Protein AF-A0A6P0STB6-F1 (afdb_monomer_lite)

Radius of gyration: 14.73 Å; chains: 1; bounding box: 41×24×38 Å

Foldseek 3Di:
DDPPPDQDEDEPPDQWDLDPVRDTDRGQKYKYQCLVLLVCVVVDVPSVVVSVVSVVVVVVCLVVLQWAFAADDNRMTMIGGNDHHDPVRVVVVVVVVVVSVD

pLDDT: mean 72.85, std 17.24, range [38.47, 94.75]

Structure (mmCIF, N/CA/C/O backbone):
data_AF-A0A6P0STB6-F1
#
_entry.id   AF-A0A6P0STB6-F1
#
loop_
_atom_site.group_PDB
_atom_site.id
_atom_site.type_symbol
_atom_site.label_atom_id
_atom_site.label_alt_id
_atom_site.label_comp_id
_atom_site.label_asym_id
_atom_site.label_entity_id
_atom_site.label_seq_id
_atom_site.pdbx_PDB_ins_code
_atom_site.Cartn_x
_atom_site.Cartn_y
_atom_site.Cartn_z
_atom_site.occupancy
_atom_site.B_iso_or_equiv
_atom_site.auth_seq_id
_atom_site.auth_comp_id
_atom_site.auth_asym_id
_atom_site.auth_atom_id
_atom_site.pdbx_PDB_model_num
ATOM 1 N N . PRO A 1 1 ? -28.594 -15.316 14.612 1.00 51.12 1 PRO A N 1
ATOM 2 C CA . PRO A 1 1 ? -27.205 -14.855 14.845 1.00 51.12 1 PRO A CA 1
ATOM 3 C C . PRO A 1 1 ? -26.216 -15.723 14.052 1.00 51.12 1 PRO A C 1
ATOM 5 O O . PRO A 1 1 ? -25.887 -16.825 14.477 1.00 51.12 1 PRO A O 1
ATOM 8 N N . HIS A 1 2 ? -25.800 -15.251 12.875 1.00 38.47 2 HIS A N 1
ATOM 9 C CA . HIS A 1 2 ? -24.812 -15.935 12.040 1.00 38.47 2 HIS A CA 1
ATOM 10 C C . HIS A 1 2 ? -23.560 -15.068 11.961 1.00 38.47 2 HIS A C 1
ATOM 12 O O . HIS A 1 2 ? -23.497 -14.092 11.220 1.00 38.47 2 HIS A O 1
ATOM 18 N N . LEU A 1 3 ? -22.584 -15.420 12.796 1.00 46.09 3 LEU A N 1
ATOM 19 C CA . LEU A 1 3 ? -21.242 -14.857 12.808 1.00 46.09 3 LEU A CA 1
ATOM 20 C C . LEU A 1 3 ? -20.485 -15.429 11.598 1.00 46.09 3 LEU A C 1
ATOM 22 O O . LEU A 1 3 ? -19.781 -16.430 11.695 1.00 46.09 3 LEU A O 1
ATOM 26 N N . SER A 1 4 ? -20.683 -14.839 10.422 1.00 46.81 4 SER A N 1
ATOM 27 C CA . SER A 1 4 ? -19.830 -15.128 9.272 1.00 46.81 4 SER A CA 1
ATOM 28 C C . SER A 1 4 ? -18.551 -14.314 9.435 1.00 46.81 4 SER A C 1
ATOM 30 O O . SER A 1 4 ? -18.459 -13.180 8.981 1.00 46.81 4 SER A O 1
ATOM 32 N N . GLY A 1 5 ? -17.565 -14.878 10.134 1.00 40.72 5 GLY A N 1
ATOM 33 C CA . GLY A 1 5 ? -16.202 -14.345 10.215 1.00 40.72 5 GLY A CA 1
ATOM 34 C C . GLY A 1 5 ? -15.451 -14.475 8.884 1.00 40.72 5 GLY A C 1
ATOM 35 O O . GLY A 1 5 ? -14.338 -14.997 8.851 1.00 40.72 5 GLY A O 1
ATOM 36 N N . ARG A 1 6 ? -16.071 -14.069 7.769 1.00 53.41 6 ARG A N 1
ATOM 37 C CA . ARG A 1 6 ? -15.435 -14.047 6.453 1.00 53.41 6 ARG A CA 1
ATOM 38 C C . ARG A 1 6 ? -14.470 -12.870 6.411 1.00 53.41 6 ARG A C 1
ATOM 40 O O . ARG A 1 6 ? -14.876 -11.721 6.317 1.00 53.41 6 ARG A O 1
ATOM 47 N N . ARG A 1 7 ? -13.174 -13.174 6.486 1.00 52.75 7 ARG A N 1
ATOM 48 C CA . ARG A 1 7 ? -12.123 -12.234 6.091 1.00 52.75 7 ARG A CA 1
ATOM 49 C C . ARG A 1 7 ? -12.236 -12.033 4.584 1.00 52.75 7 ARG A C 1
ATOM 51 O O . ARG A 1 7 ? -11.955 -12.953 3.819 1.00 52.75 7 ARG A O 1
ATOM 58 N N . GLU A 1 8 ? -12.685 -10.858 4.174 1.00 51.12 8 GLU A N 1
ATOM 59 C CA . GLU A 1 8 ? -12.793 -10.488 2.767 1.00 51.12 8 GLU A CA 1
ATOM 60 C C . GLU A 1 8 ? -11.495 -9.821 2.317 1.00 51.12 8 GLU A C 1
ATOM 62 O O . GLU A 1 8 ? -11.004 -8.885 2.946 1.00 51.12 8 GLU A O 1
ATOM 67 N N . ILE A 1 9 ? -10.913 -10.352 1.243 1.00 50.38 9 ILE A N 1
ATOM 68 C CA . ILE A 1 9 ? -9.679 -9.861 0.637 1.00 50.38 9 ILE A CA 1
ATOM 69 C C . ILE A 1 9 ? -10.053 -9.293 -0.729 1.00 50.38 9 ILE A C 1
ATOM 71 O O . ILE A 1 9 ? -10.452 -10.046 -1.620 1.00 50.38 9 ILE A O 1
ATOM 75 N N . ILE A 1 10 ? -9.905 -7.981 -0.912 1.00 54.44 10 ILE A N 1
ATOM 76 C CA . ILE A 1 10 ? -10.148 -7.335 -2.208 1.00 54.44 10 ILE A CA 1
ATOM 77 C C . ILE A 1 10 ? -8.823 -7.059 -2.914 1.00 54.44 10 ILE A C 1
ATOM 79 O O . ILE A 1 10 ? -7.865 -6.565 -2.312 1.00 54.44 10 ILE A O 1
ATOM 83 N N . ARG A 1 11 ? -8.782 -7.379 -4.215 1.00 50.66 11 ARG A N 1
ATOM 84 C CA . ARG A 1 11 ? -7.720 -6.929 -5.121 1.00 50.66 11 ARG A CA 1
ATOM 85 C C . ARG A 1 11 ? -7.881 -5.434 -5.368 1.00 50.66 11 ARG A C 1
ATOM 87 O O . ARG A 1 11 ? -8.948 -5.021 -5.806 1.00 50.66 11 ARG A O 1
ATOM 94 N N . LEU A 1 12 ? -6.812 -4.675 -5.125 1.00 51.72 12 LEU A N 1
ATOM 95 C CA . LEU A 1 12 ? -6.715 -3.206 -5.076 1.00 51.72 12 LEU A CA 1
ATOM 96 C C . LEU A 1 12 ? -7.043 -2.443 -6.386 1.00 51.72 12 LEU A C 1
ATOM 98 O O . LEU A 1 12 ? -6.317 -1.543 -6.793 1.00 51.72 12 LEU A O 1
ATOM 102 N N . ALA A 1 13 ? -8.129 -2.785 -7.074 1.00 49.31 13 ALA A N 1
ATOM 103 C CA . ALA A 1 13 ? -8.785 -1.868 -8.003 1.00 49.31 13 ALA A CA 1
ATOM 104 C C . ALA A 1 13 ? -9.747 -0.927 -7.251 1.00 49.31 13 ALA A C 1
ATOM 106 O O . ALA A 1 13 ? -9.927 0.204 -7.682 1.00 49.31 13 ALA A O 1
ATOM 107 N N . ASP A 1 14 ? -10.279 -1.373 -6.105 1.00 53.72 14 ASP A N 1
ATOM 108 C CA . ASP A 1 14 ? -11.085 -0.590 -5.166 1.00 53.72 14 ASP A CA 1
ATOM 109 C C . ASP A 1 14 ? -10.829 -1.085 -3.729 1.00 53.72 14 ASP A C 1
ATOM 111 O O . ASP A 1 14 ? -10.785 -2.288 -3.485 1.00 53.72 14 ASP A O 1
ATOM 115 N N . LEU A 1 15 ? -10.661 -0.178 -2.755 1.00 57.66 15 LEU A N 1
ATOM 116 C CA . LEU A 1 15 ? -10.573 -0.514 -1.309 1.00 57.66 15 LEU A CA 1
ATOM 117 C C . LEU A 1 15 ? -11.953 -0.674 -0.650 1.00 57.66 15 LEU A C 1
ATOM 119 O O . LEU A 1 15 ? -12.095 -0.685 0.575 1.00 57.66 15 LEU A O 1
ATOM 123 N N . GLN A 1 16 ? -12.983 -0.715 -1.478 1.00 53.59 16 GLN A N 1
ATOM 124 C CA . GLN A 1 16 ? -14.361 -0.528 -1.093 1.00 53.59 16 GLN A CA 1
ATOM 125 C C . GLN A 1 16 ? -15.153 -1.741 -1.565 1.00 53.59 16 GLN A C 1
ATOM 127 O O . GLN A 1 16 ? -15.199 -2.039 -2.756 1.00 53.59 16 GLN A O 1
ATOM 132 N N . LEU A 1 17 ? -15.761 -2.448 -0.615 1.00 49.09 17 LEU A N 1
ATOM 133 C CA . LEU A 1 17 ? -16.763 -3.463 -0.903 1.00 49.09 17 LEU A CA 1
ATOM 134 C C . LEU A 1 17 ? -18.141 -2.838 -0.743 1.00 49.09 17 LEU A C 1
ATOM 136 O O . LEU A 1 17 ? -18.371 -2.100 0.213 1.00 49.09 17 LEU A O 1
ATOM 140 N N . ARG A 1 18 ? -19.078 -3.200 -1.614 1.00 45.75 18 ARG A N 1
ATOM 141 C CA . ARG A 1 18 ? -20.496 -3.016 -1.327 1.00 45.75 18 ARG A CA 1
ATOM 142 C C . ARG A 1 18 ? -21.022 -4.278 -0.648 1.00 45.75 18 ARG A C 1
ATOM 144 O O . ARG A 1 18 ? -21.012 -5.333 -1.275 1.00 45.75 18 ARG A O 1
ATOM 151 N N . ASN A 1 19 ? -21.408 -4.180 0.622 1.00 55.84 19 ASN A N 1
ATOM 152 C CA . ASN A 1 19 ? -21.944 -5.320 1.371 1.00 55.84 19 ASN A CA 1
ATOM 153 C C . ASN A 1 19 ? -23.375 -5.669 0.912 1.00 55.84 19 ASN A C 1
ATOM 155 O O . ASN A 1 19 ? -23.983 -4.930 0.135 1.00 55.84 19 ASN A O 1
ATOM 159 N N . ASP A 1 20 ? -23.930 -6.775 1.418 1.00 54.22 20 ASP A N 1
ATOM 160 C CA . ASP A 1 20 ? -25.287 -7.246 1.076 1.00 54.22 20 ASP A CA 1
ATOM 161 C C . ASP A 1 20 ? -26.395 -6.222 1.410 1.00 54.22 20 ASP A C 1
ATOM 163 O O . ASP A 1 20 ? -27.482 -6.268 0.836 1.00 54.22 20 ASP A O 1
ATOM 167 N N . ASN A 1 21 ? -26.104 -5.252 2.286 1.00 53.88 21 ASN A N 1
ATOM 168 C CA . ASN A 1 21 ? -26.994 -4.144 2.645 1.00 53.88 21 ASN A CA 1
ATOM 169 C C . ASN A 1 21 ? -26.839 -2.915 1.725 1.00 53.88 21 ASN A C 1
ATOM 171 O O . ASN A 1 21 ? -27.506 -1.901 1.925 1.00 53.88 21 ASN A O 1
ATOM 175 N N . GLY A 1 22 ? -25.970 -2.975 0.712 1.00 51.44 22 GLY A N 1
ATOM 176 C CA . GLY A 1 22 ? -25.721 -1.877 -0.222 1.00 51.44 22 GLY A CA 1
ATOM 177 C C . GLY A 1 22 ? -24.752 -0.802 0.290 1.00 51.44 22 GLY A C 1
ATOM 178 O O . GLY A 1 22 ? -24.543 0.195 -0.413 1.00 51.44 22 GLY A O 1
ATOM 179 N N . GLU A 1 23 ? -24.142 -0.991 1.462 1.00 44.56 23 GLU A N 1
ATOM 180 C CA . GLU A 1 23 ? -23.215 -0.041 2.080 1.00 44.56 23 GLU A CA 1
ATOM 181 C C . GLU A 1 23 ? -21.793 -0.242 1.572 1.00 44.56 23 GLU A C 1
ATOM 183 O O . GLU A 1 23 ? -21.317 -1.366 1.410 1.00 44.56 23 GLU A O 1
ATOM 188 N N . VAL A 1 24 ? -21.095 0.871 1.363 1.00 57.66 24 VAL A N 1
ATOM 189 C CA . VAL A 1 24 ? -19.686 0.867 0.990 1.00 57.66 24 VAL A CA 1
ATOM 190 C C . VAL A 1 24 ? -18.837 0.741 2.252 1.00 57.66 24 VAL A C 1
ATOM 192 O O . VAL A 1 24 ? -18.670 1.704 3.001 1.00 57.66 24 VAL A O 1
ATOM 195 N N . VAL A 1 25 ? -18.296 -0.450 2.489 1.00 57.97 25 VAL A N 1
ATOM 196 C CA . VAL A 1 25 ? -17.438 -0.755 3.635 1.00 57.97 25 VAL A CA 1
ATOM 197 C C . VAL A 1 25 ? -15.983 -0.911 3.201 1.00 57.97 25 VAL A C 1
ATOM 199 O O . VAL A 1 25 ? -15.660 -1.551 2.200 1.00 57.97 25 VAL A O 1
ATOM 202 N N . LYS A 1 26 ? -15.083 -0.293 3.974 1.00 66.75 26 LYS A N 1
ATOM 203 C CA . LYS A 1 26 ? -13.636 -0.490 3.836 1.00 66.75 26 LYS A CA 1
ATOM 204 C C . LYS A 1 26 ? -13.266 -1.850 4.415 1.00 66.75 26 LYS A C 1
ATOM 206 O O . LYS A 1 26 ? -13.550 -2.087 5.590 1.00 66.75 26 LYS 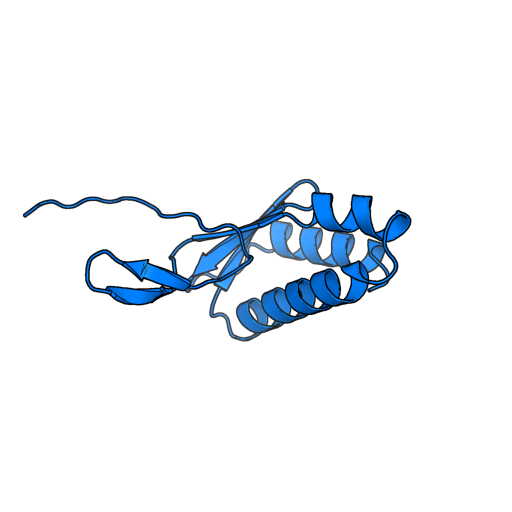A O 1
ATOM 211 N N . VAL A 1 27 ? -12.611 -2.686 3.617 1.00 74.12 27 VAL A N 1
ATOM 212 C CA . VAL A 1 27 ? -12.236 -4.052 4.008 1.00 74.12 27 VAL A CA 1
ATOM 213 C C . VAL A 1 27 ? -11.112 -4.094 5.035 1.00 74.12 27 VAL A C 1
ATOM 215 O O . VAL A 1 27 ? -10.246 -3.219 5.060 1.00 74.12 27 VAL A O 1
ATOM 218 N N . ASP A 1 28 ? -11.102 -5.140 5.858 1.00 78.38 28 ASP A N 1
ATOM 219 C CA . ASP A 1 28 ? -10.067 -5.342 6.877 1.00 78.38 28 ASP A CA 1
ATOM 220 C C . ASP A 1 28 ? -8.703 -5.680 6.267 1.00 78.38 28 ASP A C 1
ATOM 222 O O . ASP A 1 28 ? -7.676 -5.284 6.815 1.00 78.38 28 ASP A O 1
ATOM 226 N N . TYR A 1 29 ? -8.691 -6.376 5.124 1.00 78.94 29 TYR A N 1
ATOM 227 C CA . TYR A 1 29 ? -7.480 -6.768 4.408 1.00 78.94 29 TYR A CA 1
ATOM 228 C C . TYR A 1 29 ? -7.561 -6.374 2.937 1.00 78.94 29 TYR A C 1
ATOM 230 O O . TYR A 1 29 ? -8.572 -6.590 2.269 1.00 78.94 29 TYR A O 1
ATOM 238 N N . ALA A 1 30 ? -6.460 -5.851 2.413 1.00 82.81 30 ALA A N 1
ATOM 239 C CA . ALA A 1 30 ? -6.350 -5.459 1.018 1.00 82.81 30 ALA A CA 1
ATOM 240 C C . ALA A 1 30 ? -5.089 -6.063 0.395 1.00 82.81 30 ALA A C 1
ATOM 242 O O . ALA A 1 30 ? -4.034 -6.086 1.031 1.00 82.81 30 ALA A O 1
ATOM 243 N N . ILE A 1 31 ? -5.195 -6.558 -0.842 1.00 82.12 31 ILE A N 1
ATOM 244 C CA . ILE A 1 31 ? -4.050 -7.083 -1.596 1.00 82.12 31 ILE A CA 1
ATOM 245 C C . ILE A 1 31 ? -3.838 -6.268 -2.866 1.00 82.12 31 ILE A C 1
ATOM 247 O O . ILE A 1 31 ? -4.741 -6.168 -3.700 1.00 82.12 31 ILE A O 1
ATOM 251 N N . ALA A 1 32 ? -2.627 -5.743 -3.047 1.00 82.81 32 ALA A N 1
ATOM 252 C CA . ALA A 1 32 ? -2.178 -5.147 -4.304 1.00 82.81 32 ALA A CA 1
ATOM 253 C C . ALA A 1 32 ? -1.197 -6.087 -5.007 1.00 82.81 32 ALA A C 1
ATOM 255 O O . ALA A 1 32 ? -0.183 -6.452 -4.427 1.00 82.81 32 ALA A O 1
ATOM 256 N N . ASP A 1 33 ? -1.483 -6.455 -6.255 1.00 80.69 33 ASP A N 1
ATOM 257 C CA . ASP A 1 33 ? -0.557 -7.189 -7.124 1.00 80.69 33 ASP A CA 1
ATOM 258 C C . ASP A 1 33 ? 0.060 -6.201 -8.121 1.00 80.69 33 ASP A C 1
ATOM 260 O O . ASP A 1 33 ? -0.593 -5.751 -9.067 1.00 80.69 33 ASP A O 1
ATOM 264 N N . LEU A 1 34 ? 1.312 -5.828 -7.858 1.00 77.44 34 LEU A N 1
ATOM 265 C CA . LEU A 1 34 ? 2.103 -4.906 -8.670 1.00 77.44 34 LEU A CA 1
ATOM 266 C C . LEU A 1 34 ? 2.995 -5.647 -9.672 1.00 77.44 34 LEU A C 1
ATOM 268 O O . LEU A 1 34 ? 3.439 -5.049 -10.653 1.00 77.44 34 LEU A O 1
ATOM 272 N N . TRP A 1 35 ? 3.202 -6.952 -9.478 1.00 71.50 35 TRP A N 1
ATOM 273 C CA . TRP A 1 35 ? 4.004 -7.791 -10.367 1.00 71.50 35 TRP A CA 1
ATOM 274 C C . TRP A 1 35 ? 3.437 -7.808 -11.785 1.00 71.50 35 TRP A C 1
ATOM 276 O O . TRP A 1 35 ? 4.162 -7.663 -12.775 1.00 71.50 35 TRP A O 1
ATOM 286 N N . ARG A 1 36 ? 2.106 -7.905 -11.897 1.00 60.22 36 ARG A N 1
ATOM 287 C CA . ARG A 1 36 ? 1.437 -7.848 -13.199 1.00 60.22 36 ARG A CA 1
ATOM 288 C C . ARG A 1 36 ? 1.677 -6.499 -13.884 1.00 60.22 36 ARG A C 1
ATOM 290 O O . ARG A 1 36 ? 1.966 -6.478 -15.074 1.00 60.22 36 ARG A O 1
ATOM 297 N N . LEU A 1 37 ? 1.616 -5.390 -13.149 1.00 61.34 37 LEU A N 1
ATOM 298 C CA . LEU A 1 37 ? 1.768 -4.042 -13.708 1.00 61.34 37 LEU A CA 1
ATOM 299 C C . LEU A 1 37 ? 3.196 -3.761 -14.199 1.00 61.34 37 LEU A C 1
ATOM 301 O O . LEU A 1 37 ? 3.352 -3.169 -15.264 1.00 61.34 37 LEU A O 1
ATOM 305 N N . GLN A 1 38 ? 4.222 -4.256 -13.498 1.00 62.84 38 GLN A N 1
ATOM 306 C CA . GLN A 1 38 ? 5.621 -4.156 -13.935 1.00 62.84 38 GLN A CA 1
ATOM 307 C C . GLN A 1 38 ? 5.848 -4.869 -15.280 1.00 62.84 38 GLN A C 1
ATOM 309 O O . GLN A 1 38 ? 6.479 -4.326 -16.185 1.00 62.84 38 GLN A O 1
ATOM 314 N N . ARG A 1 39 ? 5.273 -6.066 -15.464 1.00 62.91 39 ARG A N 1
ATOM 315 C CA . ARG A 1 39 ? 5.441 -6.851 -16.700 1.00 62.91 39 ARG A CA 1
ATOM 316 C C . ARG A 1 39 ? 4.759 -6.218 -17.920 1.00 62.91 39 ARG A C 1
ATOM 318 O O . ARG A 1 39 ? 5.226 -6.415 -19.039 1.00 62.91 39 ARG A O 1
ATOM 325 N N . TYR A 1 40 ? 3.681 -5.456 -17.715 1.00 55.84 40 TYR A N 1
ATOM 326 C CA . TYR A 1 40 ? 2.954 -4.771 -18.792 1.00 55.84 40 TYR A CA 1
ATOM 327 C C . TYR A 1 40 ? 3.474 -3.357 -19.102 1.00 55.84 40 TYR A C 1
ATOM 329 O O . TYR A 1 40 ? 3.211 -2.872 -20.201 1.00 55.84 40 TYR A O 1
ATOM 337 N N . GLN A 1 41 ? 4.275 -2.720 -18.233 1.00 52.06 41 GLN A N 1
ATOM 338 C CA . GLN A 1 41 ? 4.883 -1.410 -18.531 1.00 52.06 41 GLN A CA 1
ATOM 339 C C . GLN A 1 41 ? 5.764 -1.418 -19.790 1.00 52.06 41 GLN A C 1
ATOM 341 O O . GLN A 1 41 ? 5.770 -0.441 -20.537 1.00 52.06 41 GLN A O 1
ATOM 346 N N . ILE A 1 42 ? 6.452 -2.529 -20.069 1.00 51.56 42 ILE A N 1
ATOM 347 C CA . ILE A 1 42 ? 7.250 -2.695 -21.296 1.00 51.56 42 ILE A CA 1
ATOM 348 C C . ILE A 1 42 ? 6.340 -2.746 -22.540 1.00 51.56 42 ILE A C 1
ATOM 350 O O . ILE A 1 42 ? 6.738 -2.320 -23.622 1.00 51.56 42 ILE A O 1
ATOM 354 N N . ALA A 1 43 ? 5.102 -3.231 -22.391 1.00 45.19 43 ALA A N 1
ATOM 355 C CA . ALA A 1 43 ? 4.157 -3.433 -23.488 1.00 45.19 43 ALA A CA 1
ATOM 356 C C . ALA A 1 43 ? 3.192 -2.250 -23.711 1.00 45.19 43 ALA A C 1
ATOM 358 O O . ALA A 1 43 ? 2.686 -2.090 -24.820 1.00 45.19 43 ALA A O 1
ATOM 359 N N . PH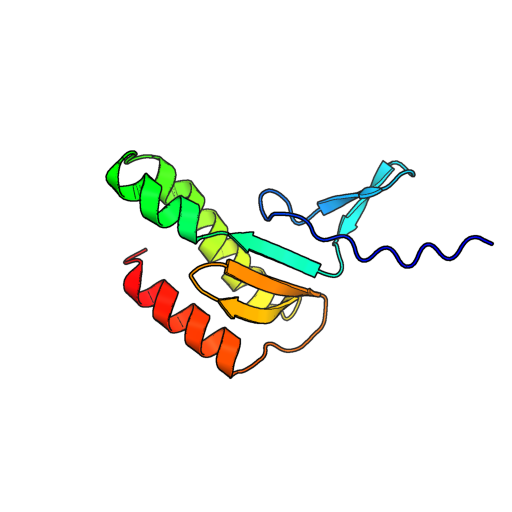E A 1 44 ? 2.946 -1.397 -22.706 1.00 45.94 44 PHE A N 1
ATOM 360 C CA . PHE A 1 44 ? 1.940 -0.333 -22.793 1.00 45.94 44 PHE A CA 1
ATOM 361 C C . PHE A 1 44 ? 2.388 0.961 -22.094 1.00 45.94 44 PHE A C 1
ATOM 363 O O . PHE A 1 44 ? 2.286 1.108 -20.878 1.00 45.94 44 PHE A O 1
ATOM 370 N N . LYS A 1 45 ? 2.779 1.976 -22.883 1.00 53.38 45 LYS A N 1
ATOM 371 C CA . LYS A 1 45 ? 3.117 3.338 -22.404 1.00 53.38 45 LYS A CA 1
ATOM 372 C C . LYS A 1 45 ? 2.001 4.020 -21.578 1.00 53.38 45 LYS A C 1
ATOM 374 O O . LYS A 1 45 ? 2.283 4.973 -20.858 1.00 53.38 45 LYS A O 1
ATOM 379 N N . HIS A 1 46 ? 0.754 3.544 -21.655 1.00 52.56 46 HIS A N 1
ATOM 380 C CA . HIS A 1 46 ? -0.389 4.061 -20.888 1.00 52.56 46 HIS A CA 1
ATOM 381 C C . HIS A 1 46 ? -0.553 3.440 -19.482 1.00 52.56 46 HIS A C 1
ATOM 383 O O . HIS A 1 46 ? -1.114 4.096 -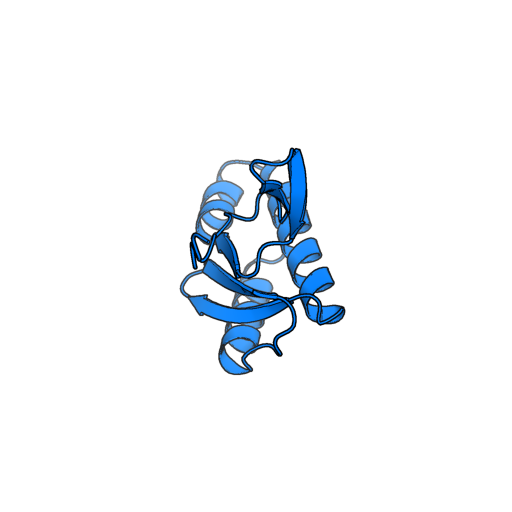18.603 1.00 52.56 46 HIS A O 1
ATOM 389 N N . ASP A 1 47 ? -0.019 2.240 -19.214 1.00 57.88 47 ASP A N 1
ATOM 390 C CA . ASP A 1 47 ? -0.210 1.541 -17.926 1.00 57.88 47 ASP A CA 1
ATOM 391 C C . ASP A 1 47 ? 0.606 2.144 -16.770 1.00 57.88 47 ASP A C 1
ATOM 393 O O . ASP A 1 47 ? 0.277 1.958 -15.594 1.00 57.88 47 ASP A O 1
ATOM 397 N N . GLY A 1 48 ? 1.618 2.960 -17.081 1.00 65.12 48 GLY A N 1
ATOM 398 C CA . GLY A 1 48 ? 2.400 3.681 -16.075 1.00 65.12 48 GLY A CA 1
ATOM 399 C C . GLY A 1 48 ? 1.562 4.626 -15.207 1.00 65.12 48 GLY A C 1
ATOM 400 O O . GLY A 1 48 ? 1.865 4.791 -14.029 1.00 65.12 48 GLY A O 1
ATOM 401 N N . GLN A 1 49 ? 0.478 5.214 -15.737 1.00 71.56 49 GLN A N 1
ATOM 402 C CA . GLN A 1 49 ? -0.408 6.055 -14.921 1.00 71.56 49 GLN A CA 1
ATOM 403 C C . GLN A 1 49 ? -1.179 5.244 -13.880 1.00 71.56 49 GLN A C 1
ATOM 405 O O . GLN A 1 49 ? -1.280 5.677 -12.737 1.00 71.56 49 GLN A O 1
ATOM 410 N N . ARG A 1 50 ? -1.664 4.051 -14.240 1.00 71.25 50 ARG A N 1
ATOM 411 C CA . ARG A 1 50 ? -2.367 3.173 -13.299 1.00 71.25 50 ARG A CA 1
ATOM 412 C C . ARG A 1 50 ? -1.426 2.678 -12.202 1.00 71.25 50 ARG A C 1
ATOM 414 O O . ARG A 1 50 ? -1.821 2.684 -11.040 1.00 71.25 50 ARG A O 1
ATOM 421 N N . LEU A 1 51 ? -0.186 2.321 -12.551 1.00 73.88 51 LEU A N 1
ATOM 422 C CA . LEU A 1 51 ? 0.826 1.959 -11.557 1.00 73.88 51 LEU A CA 1
ATOM 423 C C . LEU A 1 51 ? 1.124 3.130 -10.610 1.00 73.88 51 LEU A C 1
ATOM 425 O O . LEU A 1 51 ? 1.048 2.948 -9.400 1.00 73.88 51 LEU A O 1
ATOM 429 N N . ARG A 1 52 ? 1.353 4.342 -11.139 1.00 77.75 52 ARG A N 1
ATOM 430 C CA . ARG A 1 52 ? 1.526 5.564 -10.328 1.00 77.75 52 ARG A CA 1
ATOM 431 C C . ARG A 1 52 ? 0.361 5.806 -9.377 1.00 77.75 52 ARG A C 1
ATOM 433 O O . ARG A 1 52 ? 0.577 6.075 -8.202 1.00 77.75 52 ARG A O 1
ATOM 440 N N . SER A 1 53 ? -0.873 5.699 -9.865 1.00 81.12 53 SER A N 1
ATOM 441 C CA . SER A 1 53 ? -2.066 5.876 -9.035 1.00 81.12 53 SER A CA 1
ATOM 442 C C . SER A 1 53 ? -2.143 4.851 -7.904 1.00 81.12 53 SER A C 1
ATOM 444 O O . SER A 1 53 ? -2.473 5.228 -6.783 1.00 81.12 53 SER A O 1
ATOM 446 N N . LEU A 1 54 ? -1.801 3.586 -8.168 1.00 80.06 54 LEU A N 1
ATOM 447 C CA . LEU A 1 54 ? -1.746 2.540 -7.144 1.00 80.06 54 LEU A CA 1
ATOM 448 C C . LEU A 1 54 ? -0.644 2.797 -6.111 1.00 80.06 54 LEU A C 1
ATOM 450 O O . LEU A 1 54 ? -0.920 2.724 -4.918 1.00 80.06 54 LEU A O 1
ATOM 454 N N . VAL A 1 55 ? 0.570 3.143 -6.552 1.00 84.88 55 VAL A N 1
ATOM 455 C CA . VAL A 1 55 ? 1.692 3.491 -5.660 1.00 84.88 55 VAL A CA 1
ATOM 456 C C . VAL A 1 55 ? 1.298 4.663 -4.755 1.00 84.88 55 VAL A C 1
ATOM 458 O O . VAL A 1 55 ? 1.390 4.558 -3.536 1.00 84.88 55 VAL A O 1
ATOM 461 N N . ASN A 1 56 ? 0.752 5.738 -5.332 1.00 85.81 56 ASN A N 1
ATOM 462 C CA . ASN A 1 56 ? 0.295 6.912 -4.583 1.00 85.81 56 ASN A CA 1
ATOM 463 C C . ASN A 1 56 ? -0.826 6.583 -3.589 1.00 85.81 56 ASN A C 1
ATOM 465 O O . ASN A 1 56 ? -0.911 7.172 -2.511 1.00 85.81 56 ASN A O 1
ATOM 469 N N . MET A 1 57 ? -1.717 5.662 -3.953 1.00 86.50 57 MET A N 1
ATOM 470 C CA . MET A 1 57 ? -2.794 5.211 -3.083 1.00 86.50 57 MET A CA 1
ATOM 471 C C . MET A 1 57 ? -2.254 4.415 -1.895 1.00 86.50 57 MET A C 1
ATOM 473 O O . MET A 1 57 ? -2.675 4.685 -0.771 1.00 86.50 57 MET A O 1
ATOM 477 N N . ILE A 1 58 ? -1.313 3.493 -2.131 1.00 87.50 58 ILE A N 1
ATOM 478 C CA . ILE A 1 58 ? -0.622 2.731 -1.082 1.00 87.50 58 ILE A CA 1
ATOM 479 C C . ILE A 1 58 ? 0.082 3.701 -0.128 1.00 87.50 58 ILE A C 1
ATOM 481 O O . ILE A 1 58 ? -0.206 3.677 1.064 1.00 87.50 58 ILE A O 1
ATOM 485 N N . ASP A 1 59 ? 0.887 4.627 -0.656 1.00 88.38 59 ASP A N 1
ATOM 486 C CA . ASP A 1 59 ? 1.585 5.644 0.140 1.00 88.38 59 ASP A CA 1
ATOM 487 C C . ASP A 1 59 ? 0.619 6.454 1.012 1.00 88.38 59 ASP A C 1
ATOM 489 O O . ASP A 1 59 ? 0.871 6.706 2.191 1.00 88.38 59 ASP A O 1
ATOM 493 N N . ARG A 1 60 ? -0.519 6.867 0.447 1.00 89.81 60 ARG A N 1
ATOM 494 C CA . ARG A 1 60 ? -1.524 7.639 1.179 1.00 89.81 60 ARG A CA 1
ATOM 495 C C . ARG A 1 60 ? -2.104 6.848 2.348 1.00 89.81 60 ARG A C 1
ATOM 497 O O . ARG A 1 60 ? -2.213 7.399 3.446 1.00 89.81 60 ARG A O 1
ATOM 504 N N . VAL A 1 61 ? -2.506 5.596 2.131 1.00 89.06 61 VAL A N 1
ATOM 505 C CA . VAL A 1 61 ? -3.152 4.799 3.187 1.00 89.06 61 VAL A CA 1
ATOM 506 C C . VAL A 1 61 ? -2.165 4.349 4.262 1.00 89.06 61 VAL A C 1
ATOM 508 O O . VAL A 1 61 ? -2.557 4.238 5.422 1.00 89.06 61 VAL A O 1
ATOM 511 N N . THR A 1 62 ? -0.887 4.176 3.916 1.00 88.88 62 THR A N 1
ATOM 512 C CA . THR A 1 62 ? 0.169 3.864 4.887 1.00 88.88 62 THR A CA 1
ATOM 513 C C . THR A 1 62 ? 0.611 5.087 5.679 1.00 88.88 62 THR A C 1
ATOM 515 O O . THR A 1 62 ? 0.753 5.001 6.894 1.00 88.88 62 THR A O 1
ATOM 518 N N . ASN A 1 63 ? 0.758 6.252 5.039 1.00 88.94 63 ASN A N 1
ATOM 519 C CA . ASN A 1 63 ? 1.174 7.487 5.720 1.00 88.94 63 ASN A CA 1
ATOM 520 C C . ASN A 1 63 ? 0.102 8.027 6.673 1.00 88.94 63 ASN A C 1
ATOM 522 O O . ASN A 1 63 ? 0.415 8.701 7.651 1.00 88.94 63 ASN A O 1
ATOM 526 N N . THR A 1 64 ? -1.168 7.733 6.398 1.00 89.56 64 THR A N 1
ATOM 527 C CA . THR A 1 64 ? -2.287 8.082 7.286 1.00 89.56 64 THR A CA 1
ATOM 528 C C . THR A 1 64 ? -2.535 7.045 8.383 1.00 89.56 64 THR A C 1
ATOM 530 O O . THR A 1 64 ? -3.454 7.232 9.178 1.00 89.56 64 THR A O 1
ATOM 533 N N . ASN A 1 65 ? -1.742 5.964 8.447 1.00 88.56 65 ASN A N 1
ATOM 534 C CA . ASN A 1 65 ? -1.980 4.796 9.305 1.00 88.56 65 ASN A CA 1
ATOM 535 C C . ASN A 1 65 ? -3.387 4.188 9.142 1.00 88.56 65 ASN A C 1
ATOM 537 O O . ASN A 1 65 ? -3.877 3.485 10.026 1.00 88.56 65 ASN A O 1
ATOM 541 N N . GLU A 1 66 ? -4.051 4.447 8.012 1.00 88.69 66 GLU A N 1
ATOM 542 C CA . GLU A 1 66 ? -5.342 3.841 7.704 1.00 88.69 66 GLU A CA 1
ATOM 543 C C . GLU A 1 66 ? -5.168 2.339 7.458 1.00 88.69 66 GLU A C 1
ATOM 545 O O . GLU A 1 66 ? -5.983 1.532 7.910 1.00 88.69 66 GLU A O 1
ATOM 550 N N . TYR A 1 67 ? -4.070 1.973 6.793 1.00 91.75 67 TYR A N 1
ATOM 551 C CA . TYR A 1 67 ? -3.651 0.601 6.554 1.00 91.75 67 TYR A CA 1
ATOM 552 C C . TYR A 1 67 ? -2.158 0.437 6.838 1.00 91.75 67 TYR A C 1
ATOM 554 O O . TYR A 1 67 ? -1.343 1.254 6.418 1.00 91.75 67 TYR A O 1
ATOM 562 N N . GLY A 1 68 ? -1.792 -0.658 7.496 1.00 92.62 68 GLY A N 1
ATOM 563 C CA . GLY A 1 68 ? -0.408 -1.099 7.625 1.00 92.62 68 GLY A CA 1
ATOM 564 C C . GLY A 1 68 ? -0.071 -2.160 6.591 1.00 92.62 68 GLY A C 1
ATOM 565 O O . GLY A 1 68 ? -0.882 -3.048 6.327 1.00 92.62 68 GLY A O 1
ATOM 566 N N . ILE A 1 69 ? 1.137 -2.109 6.034 1.00 93.75 69 ILE A N 1
ATOM 567 C CA . ILE A 1 69 ? 1.679 -3.195 5.213 1.00 93.75 69 ILE A CA 1
ATOM 568 C C . ILE A 1 69 ? 2.127 -4.309 6.152 1.00 93.75 69 ILE A C 1
ATOM 570 O O . ILE 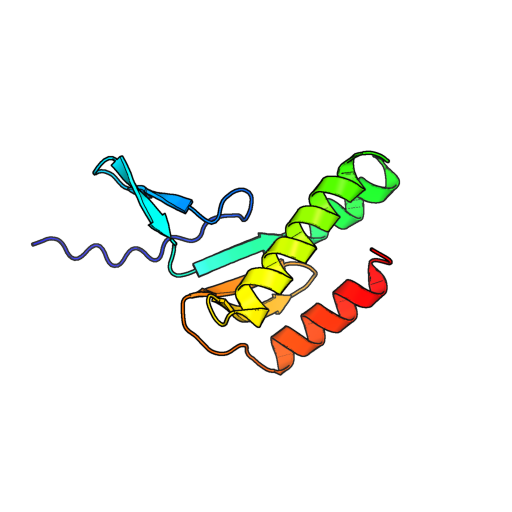A 1 69 ? 3.102 -4.153 6.880 1.00 93.75 69 ILE A O 1
ATOM 574 N N . ILE A 1 70 ? 1.429 -5.439 6.135 1.00 94.12 70 ILE A N 1
ATOM 575 C CA . ILE A 1 70 ? 1.738 -6.594 6.991 1.00 94.12 70 ILE A CA 1
ATOM 576 C C . ILE A 1 70 ? 2.485 -7.701 6.240 1.00 94.12 70 ILE A C 1
ATOM 578 O O . ILE A 1 70 ? 3.014 -8.617 6.864 1.00 94.12 70 ILE A O 1
ATOM 582 N N . GLY A 1 71 ? 2.557 -7.616 4.910 1.00 90.19 71 GLY A N 1
ATOM 583 C CA . GLY A 1 71 ? 3.310 -8.550 4.085 1.00 90.19 71 GLY A CA 1
ATOM 584 C C . GLY A 1 71 ? 3.668 -7.957 2.730 1.00 90.19 71 GLY A C 1
ATOM 585 O O . GLY A 1 71 ? 2.894 -7.206 2.142 1.00 90.19 71 GLY A O 1
ATOM 586 N N . PHE A 1 72 ? 4.845 -8.319 2.235 1.00 90.88 72 PHE A N 1
ATOM 587 C CA . PHE A 1 72 ? 5.298 -7.997 0.891 1.00 90.88 72 PHE A CA 1
ATOM 588 C C . PHE A 1 72 ? 6.056 -9.195 0.325 1.00 90.88 72 PHE A C 1
ATOM 590 O O . PHE A 1 72 ? 6.960 -9.713 0.984 1.00 90.88 72 PHE A O 1
ATOM 597 N N . LYS A 1 73 ? 5.692 -9.645 -0.877 1.00 86.88 73 LYS A N 1
ATOM 598 C CA . LYS A 1 73 ? 6.385 -10.741 -1.557 1.00 86.88 73 LYS A CA 1
ATOM 599 C C . LYS A 1 73 ? 6.229 -10.636 -3.068 1.00 86.88 73 LYS A C 1
ATOM 601 O O . LYS A 1 73 ? 5.104 -10.596 -3.551 1.00 86.88 73 LYS A O 1
ATOM 606 N N . ASP A 1 74 ? 7.347 -10.619 -3.792 1.00 81.50 74 ASP A N 1
ATOM 607 C CA . ASP A 1 74 ? 7.396 -10.683 -5.261 1.00 81.50 74 ASP A CA 1
ATOM 608 C C . ASP A 1 74 ? 6.458 -9.672 -5.958 1.00 81.50 74 ASP A C 1
ATOM 610 O O . ASP A 1 74 ? 5.760 -10.007 -6.910 1.00 81.50 74 ASP A O 1
ATOM 614 N N . GLY A 1 75 ? 6.388 -8.432 -5.452 1.00 80.56 75 GLY A N 1
ATOM 615 C CA . GLY A 1 75 ? 5.507 -7.384 -5.988 1.00 80.56 75 GLY A CA 1
ATOM 616 C C . GLY A 1 75 ? 4.046 -7.468 -5.527 1.00 80.56 75 GLY A C 1
ATOM 617 O O . GLY A 1 75 ? 3.218 -6.679 -5.974 1.00 80.56 75 GLY A O 1
ATOM 618 N N . VAL A 1 76 ? 3.704 -8.389 -4.625 1.00 84.38 76 VAL A N 1
ATOM 619 C CA . VAL A 1 76 ? 2.387 -8.473 -3.982 1.00 84.38 76 VAL A CA 1
ATOM 620 C C . VAL A 1 76 ? 2.457 -7.875 -2.580 1.00 84.38 76 VAL A C 1
ATOM 622 O O . VAL A 1 76 ? 3.256 -8.310 -1.751 1.00 84.38 76 VAL A O 1
ATOM 625 N N . ILE A 1 77 ? 1.592 -6.902 -2.301 1.00 89.31 77 ILE A N 1
ATOM 626 C CA . ILE A 1 77 ? 1.455 -6.255 -0.993 1.00 89.31 77 ILE A CA 1
ATOM 627 C C . ILE A 1 77 ? 0.202 -6.774 -0.301 1.00 89.31 77 ILE A C 1
ATOM 629 O O . ILE A 1 77 ? -0.877 -6.766 -0.893 1.00 89.31 77 ILE A O 1
ATOM 633 N N . LEU A 1 78 ? 0.334 -7.158 0.965 1.00 89.06 78 LEU A N 1
ATOM 634 C CA . LEU A 1 78 ? -0.774 -7.409 1.877 1.00 89.06 78 LEU A CA 1
ATOM 635 C C . LEU A 1 78 ? -0.851 -6.276 2.901 1.00 89.06 78 LEU A C 1
ATOM 637 O O . LEU A 1 78 ? 0.094 -6.031 3.653 1.00 89.06 78 LEU A O 1
ATOM 641 N N . MET A 1 79 ? -2.003 -5.618 2.947 1.00 91.44 79 MET A N 1
ATOM 642 C CA . MET A 1 79 ? -2.297 -4.532 3.871 1.00 91.44 79 MET A CA 1
ATOM 643 C C . MET A 1 79 ? -3.441 -4.904 4.807 1.00 91.44 79 MET A C 1
ATOM 645 O O . MET A 1 79 ? -4.364 -5.617 4.412 1.00 91.44 79 MET A O 1
ATOM 649 N N . GLN A 1 80 ? -3.395 -4.384 6.031 1.00 88.50 80 GLN A N 1
ATOM 650 C CA . GLN A 1 80 ? -4.441 -4.551 7.033 1.00 88.50 80 GLN A CA 1
A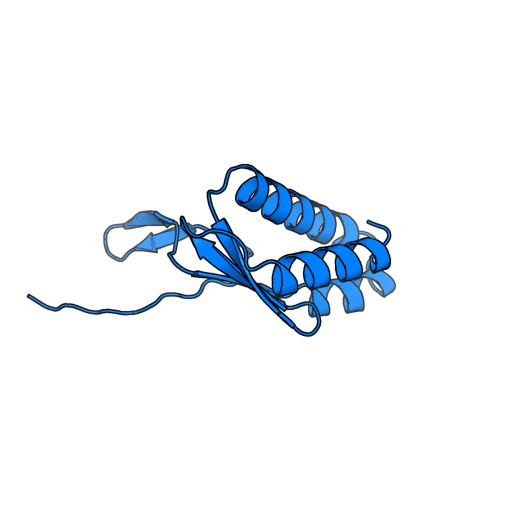TOM 651 C C . GLN A 1 80 ? -4.845 -3.204 7.623 1.00 88.50 80 GLN A C 1
ATOM 653 O O . GLN A 1 80 ? -3.997 -2.381 7.968 1.00 88.50 80 GLN A O 1
ATOM 658 N N . LYS A 1 81 ? -6.151 -2.986 7.748 1.00 88.44 81 LYS A N 1
ATOM 659 C CA . LYS A 1 81 ? -6.718 -1.740 8.257 1.00 88.44 81 LYS A CA 1
ATOM 660 C C . LYS A 1 81 ? -6.388 -1.535 9.737 1.00 88.44 81 LYS A C 1
ATOM 662 O O . LYS A 1 81 ? -6.553 -2.452 10.537 1.00 88.44 81 LYS A O 1
ATOM 667 N N . GLY A 1 82 ? -5.979 -0.320 10.103 1.00 90.00 82 GLY A N 1
ATOM 668 C CA . GLY A 1 82 ? -5.786 0.098 11.498 1.00 90.00 82 GLY A CA 1
ATOM 669 C C . GLY A 1 82 ? -4.653 -0.612 12.245 1.00 90.00 82 GLY A C 1
ATOM 670 O O . GLY A 1 82 ? -4.628 -0.590 13.473 1.00 90.00 82 GLY A O 1
ATOM 671 N N . VAL A 1 83 ? -3.732 -1.255 11.526 1.00 90.69 83 VAL A N 1
ATOM 672 C CA . VAL A 1 83 ? -2.562 -1.937 12.096 1.00 90.69 83 VAL A CA 1
ATOM 673 C C . VAL A 1 83 ? -1.293 -1.216 11.654 1.00 90.69 83 VAL A C 1
ATOM 675 O O . VAL A 1 83 ? -1.241 -0.656 10.563 1.00 90.69 83 VAL A O 1
ATOM 678 N N . ALA A 1 84 ? -0.264 -1.213 12.503 1.00 91.88 84 ALA A N 1
ATOM 679 C CA . ALA A 1 84 ? 1.045 -0.687 12.136 1.00 91.88 84 ALA A CA 1
ATOM 680 C C . ALA A 1 84 ? 1.705 -1.566 11.062 1.00 91.88 84 ALA A C 1
ATOM 682 O O . ALA A 1 84 ? 1.572 -2.789 11.067 1.00 91.88 84 ALA A O 1
ATOM 683 N N . SER A 1 85 ? 2.449 -0.947 10.148 1.00 93.56 85 SER A N 1
ATOM 684 C CA . SER A 1 85 ? 3.182 -1.704 9.133 1.00 93.56 85 SER A CA 1
ATOM 685 C C . SER A 1 85 ? 4.278 -2.563 9.769 1.00 93.56 85 SER A C 1
ATOM 687 O O . SER A 1 85 ? 4.992 -2.114 10.664 1.00 93.56 85 SER A O 1
ATOM 689 N N . ASN A 1 86 ? 4.448 -3.782 9.262 1.00 94.75 86 ASN A N 1
ATOM 690 C CA . ASN A 1 86 ? 5.608 -4.610 9.549 1.00 94.75 86 ASN A CA 1
ATOM 691 C C . ASN A 1 86 ? 6.857 -3.940 8.929 1.00 94.75 86 ASN A C 1
ATOM 693 O O . ASN A 1 86 ? 6.869 -3.714 7.714 1.00 94.75 86 ASN A O 1
ATOM 697 N N . PRO A 1 87 ? 7.909 -3.642 9.718 1.00 93.75 87 PRO A N 1
ATOM 698 C CA . PRO A 1 87 ? 9.118 -2.985 9.222 1.00 93.75 87 PRO A CA 1
ATOM 699 C C . PRO A 1 87 ? 9.805 -3.722 8.067 1.00 93.75 87 PRO A C 1
ATOM 701 O O . PRO A 1 87 ? 10.264 -3.081 7.125 1.00 93.75 87 PRO A O 1
ATOM 704 N N . GLU A 1 88 ? 9.844 -5.057 8.096 1.00 93.62 88 GLU A N 1
ATOM 705 C CA . GLU A 1 88 ? 10.468 -5.865 7.042 1.00 93.62 88 GLU A CA 1
ATOM 706 C C . GLU A 1 88 ? 9.679 -5.777 5.734 1.00 93.62 88 GLU A C 1
ATOM 708 O O . GLU A 1 88 ? 10.255 -5.585 4.661 1.00 93.62 88 GLU A O 1
ATOM 713 N N . ALA A 1 89 ? 8.350 -5.865 5.827 1.00 92.69 89 ALA A N 1
ATOM 714 C CA . ALA A 1 89 ? 7.467 -5.762 4.671 1.00 92.69 89 ALA A CA 1
ATOM 715 C C . ALA A 1 89 ? 7.490 -4.347 4.074 1.00 92.69 89 ALA A C 1
ATOM 717 O O . ALA A 1 89 ? 7.526 -4.195 2.854 1.00 92.69 89 ALA A O 1
ATOM 718 N N . MET A 1 90 ? 7.541 -3.319 4.926 1.00 92.81 90 MET A N 1
ATOM 719 C CA . MET A 1 90 ? 7.704 -1.929 4.505 1.00 92.81 90 MET A CA 1
ATOM 720 C C . MET A 1 90 ? 9.053 -1.711 3.808 1.00 92.81 90 MET A C 1
ATOM 722 O O . MET A 1 90 ? 9.100 -1.130 2.729 1.00 92.81 90 MET A O 1
ATOM 726 N N . ALA A 1 91 ? 10.152 -2.224 4.365 1.00 93.19 91 ALA A N 1
ATOM 727 C CA . ALA A 1 91 ? 11.471 -2.117 3.744 1.00 93.19 91 ALA A CA 1
ATOM 728 C C . ALA A 1 91 ? 11.556 -2.864 2.400 1.00 93.19 91 ALA A C 1
ATOM 730 O O . ALA A 1 91 ? 12.238 -2.417 1.479 1.00 93.19 91 ALA A O 1
ATOM 731 N N . ALA A 1 92 ? 10.887 -4.012 2.267 1.00 90.75 92 ALA A N 1
ATOM 732 C CA . ALA A 1 92 ? 10.813 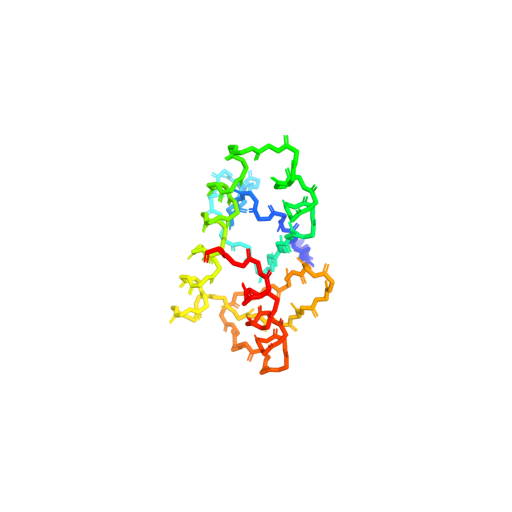-4.736 1.000 1.00 90.75 92 ALA A CA 1
ATOM 733 C C . ALA A 1 92 ? 9.969 -3.985 -0.045 1.00 90.75 92 ALA A C 1
ATOM 735 O O . ALA A 1 92 ? 10.372 -3.902 -1.203 1.00 90.75 92 ALA A O 1
ATOM 736 N N . TRP A 1 93 ? 8.858 -3.374 0.378 1.00 90.25 93 TRP A N 1
ATOM 737 C CA . TRP A 1 93 ? 8.053 -2.491 -0.465 1.00 90.25 93 TRP A CA 1
ATOM 738 C C . TRP A 1 93 ? 8.856 -1.291 -0.981 1.00 90.25 93 TRP A C 1
ATOM 740 O O . TRP A 1 93 ? 8.868 -1.040 -2.184 1.00 90.25 93 TRP A O 1
ATOM 750 N N . LEU A 1 94 ? 9.559 -0.579 -0.095 1.00 89.88 94 LEU A N 1
ATOM 751 C CA . LEU A 1 94 ? 10.354 0.595 -0.467 1.00 89.88 94 LEU A CA 1
ATOM 752 C C . LEU A 1 94 ? 11.449 0.248 -1.484 1.00 89.88 94 LEU A C 1
ATOM 754 O O . LEU A 1 94 ? 11.576 0.942 -2.487 1.00 89.88 94 LEU A O 1
ATOM 758 N N . ARG A 1 95 ? 12.164 -0.868 -1.285 1.00 89.31 95 ARG A N 1
ATOM 759 C CA . ARG A 1 95 ? 13.162 -1.356 -2.254 1.00 89.31 95 ARG A CA 1
ATOM 760 C C . ARG A 1 95 ? 12.547 -1.658 -3.619 1.00 89.31 95 ARG A C 1
ATOM 762 O O . ARG A 1 95 ? 13.053 -1.202 -4.635 1.00 89.31 95 ARG A O 1
ATOM 769 N N . PHE A 1 96 ? 11.426 -2.378 -3.644 1.00 85.75 96 PHE A N 1
ATOM 770 C CA . PHE A 1 96 ? 10.732 -2.677 -4.897 1.00 85.75 96 PHE A CA 1
ATOM 771 C C . PHE A 1 96 ? 10.247 -1.406 -5.606 1.00 85.75 96 PHE A C 1
ATOM 773 O O . PHE A 1 96 ? 10.296 -1.318 -6.826 1.00 85.75 96 PHE A O 1
ATOM 780 N N . ARG A 1 97 ? 9.796 -0.397 -4.854 1.00 83.19 97 ARG A N 1
ATOM 781 C CA . ARG A 1 97 ? 9.400 0.898 -5.415 1.00 83.19 97 ARG A CA 1
ATOM 782 C C . ARG A 1 97 ? 10.573 1.634 -6.062 1.00 83.19 97 ARG A C 1
ATOM 784 O O . ARG A 1 97 ? 10.381 2.206 -7.129 1.00 83.19 97 ARG A O 1
ATOM 791 N N . GLU A 1 98 ? 11.746 1.641 -5.434 1.00 83.69 98 GLU A N 1
ATOM 792 C CA . GLU A 1 98 ? 12.951 2.256 -6.010 1.00 83.69 98 GLU A CA 1
ATOM 793 C C . GLU A 1 98 ? 13.325 1.603 -7.350 1.00 83.69 98 GLU A C 1
ATOM 795 O O . GLU A 1 98 ? 13.639 2.307 -8.306 1.00 83.69 98 GLU A O 1
ATOM 800 N N . GLU A 1 99 ? 13.193 0.277 -7.457 1.00 78.69 99 GLU A N 1
ATOM 801 C CA . GLU A 1 99 ? 13.431 -0.474 -8.702 1.00 78.69 99 GLU A CA 1
ATOM 802 C C . GLU A 1 99 ? 12.422 -0.168 -9.819 1.00 78.69 99 GLU A C 1
ATOM 804 O O . GLU A 1 99 ? 12.707 -0.415 -10.991 1.00 78.69 99 GLU A O 1
ATOM 809 N N . LEU A 1 100 ? 11.234 0.346 -9.486 1.00 71.88 100 LEU A N 1
ATOM 810 C CA . LEU A 1 100 ? 10.205 0.647 -10.478 1.00 71.88 100 LEU A CA 1
ATOM 811 C C . LEU A 1 100 ? 10.472 1.947 -11.266 1.00 71.88 100 LEU A C 1
ATOM 813 O O . LEU A 1 100 ? 9.805 2.144 -12.278 1.00 71.88 100 LEU A O 1
ATOM 817 N N . GLU A 1 101 ? 11.405 2.816 -10.847 1.00 62.25 101 GLU A N 1
ATOM 818 C CA . GLU A 1 101 ? 11.663 4.145 -11.459 1.00 62.25 101 GLU A CA 1
ATOM 819 C C . GLU A 1 101 ? 10.378 4.976 -11.720 1.00 62.25 101 GLU A C 1
ATOM 821 O O . GLU A 1 101 ? 10.261 5.698 -12.715 1.00 62.25 101 GLU A O 1
ATOM 826 N N . VAL A 1 102 ? 9.369 4.843 -10.849 1.00 57.50 102 VAL A N 1
ATOM 827 C CA . VAL A 1 102 ? 8.051 5.497 -10.982 1.00 57.50 102 VAL A CA 1
ATOM 828 C C . VAL A 1 102 ? 7.997 6.865 -10.315 1.00 57.50 102 VAL A C 1
ATOM 830 O O . VAL A 1 102 ? 8.443 6.972 -9.152 1.00 57.50 102 VAL A O 1
#

Sequence (102 aa):
PHLSGRREIIRLADLQLRNDNGEVVKVDYAIADLWRLQRYQIAFKHDGQRLRSLVNMIDRVTNTNEYGIIGFKDGVILMQKGVASNPEAMAAWLRFREELEV

Secondary structure (DSSP, 8-state):
--------EEETT-SEEE-TTS-EEE-SEEEEE-HHHHHHHTT-TTHHHHHHHHHHHHHHHHHTTSEEEEEEETTEEEEEETSPPPHHHHHHHHHHHHHTT-